Protein AF-A0A9D0IKJ6-F1 (afdb_monomer_lite)

Radius of gyration: 15.11 Å; chains: 1; bounding box: 27×23×39 Å

Sequence (46 aa):
DVNGRTKMYKNIVDGNHYMEAGMPESFNVLVKEIRSLGISLELEQD

Structure (mmCIF, N/CA/C/O backbone):
data_AF-A0A9D0IKJ6-F1
#
_entry.id   AF-A0A9D0IKJ6-F1
#
loop_
_atom_site.group_PDB
_atom_site.id
_atom_site.type_symbol
_atom_site.label_atom_id
_atom_site.label_alt_id
_atom_site.label_comp_id
_atom_site.label_asym_id
_atom_site.label_entity_id
_atom_site.label_seq_id
_atom_site.pdbx_PDB_ins_code
_atom_site.Cartn_x
_atom_site.Cartn_y
_atom_site.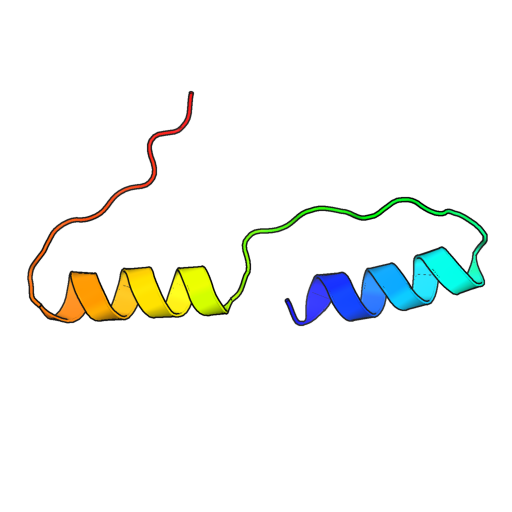Cartn_z
_atom_site.occupancy
_atom_site.B_iso_or_equiv
_atom_site.auth_seq_id
_atom_site.auth_comp_id
_atom_site.auth_asym_id
_atom_site.auth_atom_id
_atom_site.pdbx_PDB_model_num
ATOM 1 N N . ASP A 1 1 ? 5.508 -2.554 -2.233 1.00 63.78 1 ASP A N 1
ATOM 2 C C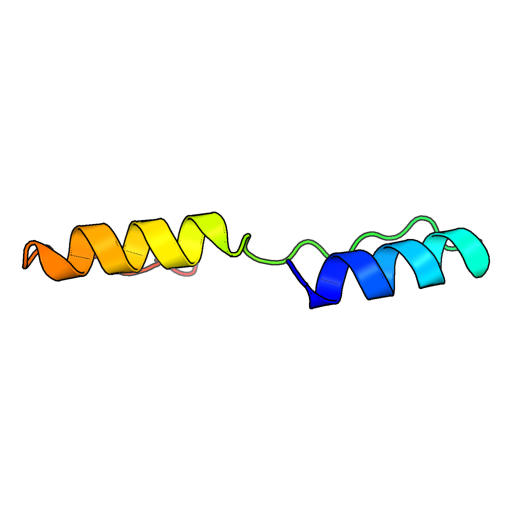A . ASP A 1 1 ? 4.985 -2.592 -3.603 1.00 63.78 1 ASP A CA 1
ATOM 3 C C . ASP A 1 1 ? 5.531 -3.815 -4.333 1.00 63.78 1 ASP A C 1
ATOM 5 O O . ASP A 1 1 ? 6.676 -3.836 -4.777 1.00 63.78 1 ASP A O 1
ATOM 9 N N . VAL A 1 2 ? 4.760 -4.902 -4.340 1.00 66.81 2 VAL A N 1
ATOM 10 C CA . VAL A 1 2 ? 5.164 -6.140 -5.025 1.00 66.81 2 VAL A CA 1
ATOM 11 C C . VAL A 1 2 ? 5.095 -5.955 -6.546 1.00 66.81 2 VAL A C 1
ATOM 13 O O . VAL A 1 2 ? 5.968 -6.454 -7.251 1.00 66.81 2 VAL A O 1
ATOM 16 N N . ASN A 1 3 ? 4.136 -5.164 -7.034 1.00 69.62 3 ASN A N 1
ATOM 17 C CA . ASN A 1 3 ? 3.907 -4.927 -8.459 1.00 69.62 3 ASN A CA 1
ATOM 18 C C . ASN A 1 3 ? 4.876 -3.886 -9.043 1.00 69.62 3 ASN A C 1
ATOM 20 O O . ASN A 1 3 ? 5.412 -4.090 -10.133 1.00 69.62 3 ASN A O 1
ATOM 24 N N . GLY A 1 4 ? 5.159 -2.809 -8.307 1.00 75.44 4 GLY A N 1
ATOM 25 C CA . GLY A 1 4 ? 6.077 -1.752 -8.731 1.00 75.44 4 GLY A CA 1
ATOM 26 C C . GLY A 1 4 ? 7.519 -2.222 -8.868 1.00 75.44 4 GLY A C 1
ATOM 27 O O . GLY A 1 4 ? 8.192 -1.804 -9.801 1.00 75.44 4 GLY A O 1
ATOM 28 N N . ARG A 1 5 ? 7.990 -3.167 -8.039 1.00 79.06 5 ARG A N 1
ATOM 29 C CA . ARG A 1 5 ? 9.344 -3.740 -8.195 1.00 79.06 5 ARG A CA 1
ATOM 30 C C . ARG A 1 5 ? 9.488 -4.511 -9.504 1.00 79.06 5 ARG A C 1
ATOM 32 O O . ARG A 1 5 ? 10.460 -4.304 -10.220 1.00 79.06 5 ARG A O 1
ATOM 39 N N . THR A 1 6 ? 8.514 -5.353 -9.851 1.00 78.00 6 THR A N 1
ATOM 40 C CA . THR A 1 6 ? 8.529 -6.103 -11.119 1.00 78.00 6 THR A CA 1
ATOM 41 C C . THR A 1 6 ? 8.488 -5.162 -12.324 1.00 78.00 6 THR A C 1
ATOM 43 O O . THR A 1 6 ? 9.255 -5.346 -13.269 1.00 78.00 6 THR A O 1
ATOM 46 N N . LYS A 1 7 ? 7.647 -4.118 -12.278 1.00 76.50 7 LYS A N 1
ATOM 47 C CA . LYS A 1 7 ? 7.596 -3.087 -13.326 1.00 76.50 7 LYS A CA 1
ATOM 48 C C . LYS A 1 7 ? 8.896 -2.289 -13.416 1.00 76.50 7 LYS A C 1
ATOM 50 O O . LYS A 1 7 ? 9.371 -2.054 -14.516 1.00 76.50 7 LYS A O 1
ATOM 55 N N . MET A 1 8 ? 9.508 -1.943 -12.285 1.00 80.00 8 MET A N 1
ATOM 56 C CA . MET A 1 8 ? 10.787 -1.235 -12.243 1.00 80.00 8 MET A CA 1
ATOM 57 C C . MET A 1 8 ? 11.908 -2.057 -12.889 1.00 80.00 8 MET A C 1
ATOM 59 O O . MET A 1 8 ? 12.640 -1.527 -13.717 1.00 80.00 8 MET A O 1
ATOM 63 N N . TYR A 1 9 ? 12.009 -3.355 -12.578 1.00 79.62 9 TYR A N 1
ATOM 64 C CA . TYR A 1 9 ? 12.977 -4.239 -13.236 1.00 79.62 9 TYR A CA 1
ATOM 65 C C . TYR A 1 9 ? 12.766 -4.285 -14.749 1.00 79.62 9 TYR A C 1
ATOM 67 O O . TYR A 1 9 ? 13.726 -4.144 -15.500 1.00 79.62 9 TYR A O 1
ATOM 75 N N . LYS A 1 10 ? 11.516 -4.431 -15.200 1.00 80.81 10 LYS A N 1
ATOM 76 C CA . LYS A 1 10 ? 11.184 -4.420 -16.627 1.00 80.81 10 LYS A CA 1
ATOM 77 C C . LYS A 1 10 ? 11.561 -3.092 -17.293 1.00 80.81 10 LYS A C 1
ATOM 79 O O . LYS A 1 10 ? 12.201 -3.098 -18.331 1.00 80.81 10 LYS A O 1
ATOM 84 N N . ASN A 1 11 ? 11.250 -1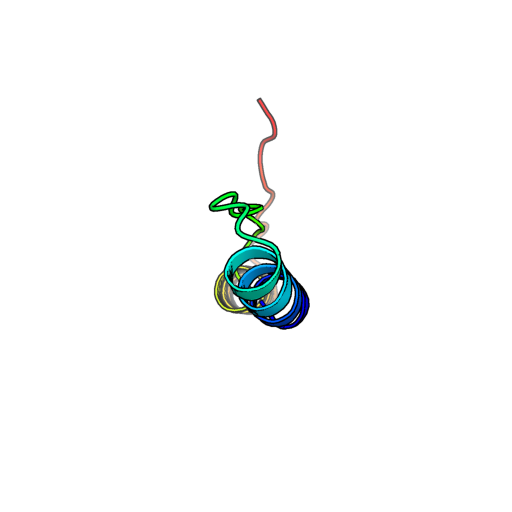.972 -16.654 1.00 78.81 11 ASN A N 1
ATOM 85 C CA . ASN A 1 11 ? 11.544 -0.627 -17.141 1.00 78.81 11 ASN A CA 1
ATOM 86 C C . ASN A 1 11 ? 13.057 -0.351 -17.243 1.00 78.81 11 ASN A C 1
ATOM 88 O O . ASN A 1 11 ? 13.511 0.233 -18.225 1.00 78.81 11 ASN A O 1
ATOM 92 N N . ILE A 1 12 ? 13.850 -0.842 -16.283 1.00 80.31 12 ILE A N 1
ATOM 93 C CA . ILE A 1 12 ? 15.320 -0.787 -16.335 1.00 80.31 12 ILE A CA 1
ATOM 94 C C . I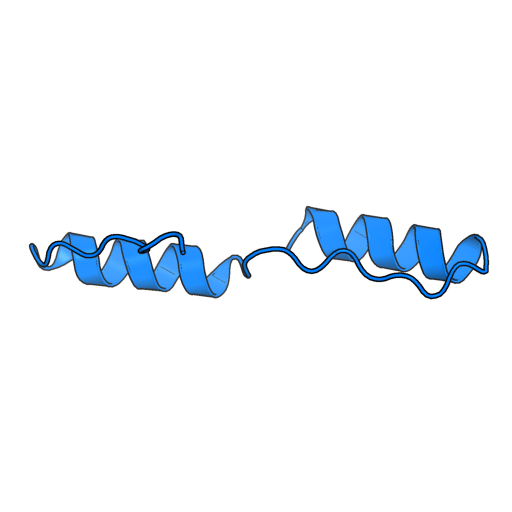LE A 1 12 ? 15.863 -1.617 -17.510 1.00 80.31 12 ILE A C 1
ATOM 96 O O . ILE A 1 12 ? 16.786 -1.171 -18.186 1.00 80.31 12 ILE A O 1
ATOM 100 N N . VAL A 1 13 ? 15.294 -2.801 -17.769 1.00 82.44 13 VAL A N 1
ATOM 101 C CA . VAL A 1 13 ? 15.698 -3.677 -18.887 1.00 82.44 13 VAL A CA 1
ATOM 102 C C . VAL A 1 13 ? 15.277 -3.103 -20.245 1.00 82.44 13 VAL A C 1
ATOM 104 O O . VAL A 1 13 ? 16.055 -3.157 -21.193 1.00 82.44 13 VAL A O 1
ATOM 107 N N . ASP A 1 14 ? 14.090 -2.503 -20.327 1.00 82.12 14 ASP A N 1
ATOM 108 C CA . ASP A 1 14 ? 13.518 -1.924 -21.549 1.00 82.12 14 ASP A CA 1
ATOM 109 C C . ASP A 1 14 ? 14.082 -0.518 -21.870 1.00 82.12 14 ASP A C 1
ATOM 111 O O . ASP A 1 14 ? 13.675 0.106 -22.849 1.00 82.12 14 ASP A O 1
ATOM 115 N N . GLY A 1 15 ? 15.008 0.010 -21.055 1.00 78.88 15 GLY A N 1
ATOM 116 C CA . GLY A 1 15 ? 15.625 1.335 -21.237 1.00 78.88 15 GLY A CA 1
ATOM 117 C C . GLY A 1 15 ? 14.696 2.525 -20.952 1.00 78.88 15 GLY A C 1
ATOM 118 O O . GLY A 1 15 ? 15.063 3.673 -21.196 1.00 78.88 15 GLY A O 1
ATOM 119 N N . ASN A 1 16 ? 13.499 2.271 -20.418 1.00 72.94 16 ASN A N 1
ATOM 120 C CA . ASN A 1 16 ? 12.529 3.290 -20.036 1.00 72.94 16 ASN A CA 1
ATOM 121 C C . ASN A 1 16 ? 12.670 3.602 -18.546 1.00 72.94 16 ASN A C 1
ATOM 123 O O . ASN A 1 16 ? 12.159 2.880 -17.700 1.00 72.94 16 ASN A O 1
ATOM 127 N N . HIS A 1 17 ? 13.303 4.719 -18.197 1.00 69.25 17 HIS A N 1
ATOM 128 C CA . HIS A 1 17 ? 13.505 5.143 -16.803 1.00 69.25 17 HIS A CA 1
ATOM 129 C C . HIS A 1 17 ? 12.256 5.764 -16.150 1.00 69.25 17 HIS A C 1
ATOM 131 O O . HIS A 1 17 ? 12.356 6.725 -15.390 1.00 69.25 17 HIS A O 1
ATOM 137 N N . TYR A 1 18 ? 11.069 5.238 -16.449 1.00 71.50 18 TYR A N 1
ATOM 138 C CA . TYR A 1 18 ? 9.827 5.686 -15.829 1.00 71.50 18 TYR A CA 1
ATOM 139 C C . TYR A 1 18 ? 9.494 4.813 -14.619 1.00 71.50 18 TYR A C 1
ATOM 141 O O . TYR A 1 18 ? 9.597 3.586 -14.671 1.00 71.50 18 TYR A O 1
ATOM 149 N N . MET A 1 19 ? 9.079 5.437 -13.523 1.00 67.38 19 MET A N 1
ATOM 150 C CA . MET A 1 19 ? 8.609 4.748 -12.327 1.00 67.38 19 MET A CA 1
ATOM 151 C C . MET A 1 19 ? 7.137 5.089 -12.130 1.00 67.38 19 MET A C 1
ATOM 153 O O . MET A 1 19 ? 6.785 6.254 -11.968 1.00 67.38 19 MET A O 1
ATOM 157 N N . GLU A 1 20 ? 6.276 4.074 -12.130 1.00 68.00 20 GLU A N 1
ATOM 158 C CA . GLU A 1 20 ? 4.900 4.252 -11.672 1.00 68.00 20 GLU A CA 1
ATOM 159 C C . GLU A 1 20 ? 4.915 4.342 -10.146 1.00 68.00 20 GLU A C 1
ATOM 161 O O . GLU A 1 20 ? 5.173 3.356 -9.453 1.00 68.00 20 GLU A O 1
ATOM 166 N N . ALA A 1 21 ? 4.678 5.543 -9.624 1.00 69.12 21 ALA A N 1
ATOM 167 C CA . ALA A 1 21 ? 4.516 5.754 -8.197 1.00 69.12 21 ALA A CA 1
ATOM 168 C C . ALA A 1 21 ? 3.148 5.209 -7.757 1.00 69.12 21 ALA A C 1
ATOM 170 O O . ALA A 1 21 ? 2.105 5.751 -8.115 1.00 69.12 21 ALA A O 1
ATOM 171 N N . GLY A 1 22 ? 3.161 4.117 -6.995 1.00 77.62 22 GLY A N 1
ATOM 172 C CA . GLY A 1 22 ? 1.993 3.577 -6.303 1.00 77.62 22 GLY A CA 1
ATOM 173 C C . GLY A 1 22 ? 2.068 3.815 -4.795 1.00 77.62 22 GLY A C 1
ATOM 174 O O . GLY A 1 22 ? 3.124 4.138 -4.247 1.00 77.62 22 GLY A O 1
ATOM 175 N N . MET A 1 23 ? 0.946 3.615 -4.103 1.00 82.94 23 MET A N 1
ATOM 176 C CA . MET A 1 23 ? 0.915 3.648 -2.641 1.00 82.94 23 MET A CA 1
ATOM 177 C C . MET A 1 23 ? 1.762 2.499 -2.057 1.00 82.94 23 MET A C 1
ATOM 179 O O . MET A 1 23 ? 1.556 1.338 -2.424 1.00 82.94 23 MET A O 1
ATOM 183 N N . PRO A 1 24 ? 2.706 2.772 -1.137 1.00 83.81 24 PRO A N 1
ATOM 184 C CA . PRO A 1 24 ? 3.482 1.720 -0.492 1.00 83.81 24 PRO A CA 1
ATOM 185 C C . PRO A 1 24 ? 2.603 0.787 0.348 1.00 83.81 24 PRO A C 1
ATOM 187 O O . PRO A 1 24 ? 1.729 1.232 1.085 1.00 83.81 24 PRO A O 1
ATOM 190 N N . GLU A 1 25 ? 2.904 -0.513 0.330 1.00 82.88 25 GLU A N 1
ATOM 191 C CA . GLU A 1 25 ? 2.166 -1.495 1.143 1.00 82.88 25 GLU A CA 1
ATOM 192 C C . GLU A 1 25 ? 2.267 -1.201 2.650 1.00 82.88 25 GLU A C 1
ATOM 194 O O . GLU A 1 25 ? 1.318 -1.427 3.392 1.00 82.88 25 GLU A O 1
ATOM 199 N N . SER A 1 26 ? 3.389 -0.633 3.106 1.00 88.75 26 SER A N 1
ATOM 200 C CA . SER A 1 26 ? 3.569 -0.206 4.500 1.00 88.75 26 SER A CA 1
ATOM 201 C C . SER A 1 26 ? 2.552 0.851 4.930 1.00 88.75 26 SER A C 1
ATOM 203 O O . SER A 1 26 ? 2.102 0.837 6.071 1.00 88.75 26 SER A O 1
ATOM 205 N N . PHE A 1 27 ? 2.145 1.737 4.020 1.00 89.06 27 PHE A N 1
ATOM 206 C CA . PHE A 1 27 ? 1.108 2.725 4.296 1.00 89.06 27 PHE A CA 1
ATOM 207 C C . PHE A 1 27 ? -0.263 2.056 4.466 1.00 89.06 27 PHE A C 1
ATOM 209 O O . PHE A 1 27 ? -1.009 2.382 5.384 1.00 89.06 27 PHE A O 1
ATOM 216 N N . ASN A 1 28 ? -0.570 1.055 3.637 1.00 86.94 28 ASN A N 1
ATOM 217 C CA . ASN A 1 28 ? -1.799 0.269 3.755 1.00 86.94 28 ASN A CA 1
ATOM 218 C C . ASN A 1 28 ? -1.873 -0.491 5.095 1.00 86.94 28 ASN A C 1
ATOM 220 O O . ASN A 1 28 ? -2.943 -0.595 5.696 1.00 86.94 28 ASN A O 1
ATOM 224 N N . VAL A 1 29 ? -0.736 -0.998 5.586 1.00 91.06 29 VAL A N 1
ATOM 225 C CA . VAL A 1 29 ? -0.631 -1.616 6.919 1.00 91.06 29 VAL A CA 1
ATOM 226 C C . VAL A 1 29 ? -0.913 -0.590 8.014 1.00 91.06 29 VAL A C 1
ATOM 228 O O . VAL A 1 29 ? -1.788 -0.829 8.840 1.00 91.06 29 VAL A O 1
ATOM 231 N N . LEU A 1 30 ? -0.265 0.576 7.967 1.00 91.88 30 LEU A N 1
ATOM 232 C CA . LEU A 1 30 ? -0.457 1.642 8.953 1.00 91.88 30 LEU A CA 1
ATOM 233 C C . LEU A 1 30 ? -1.924 2.092 9.053 1.00 91.88 30 LEU A C 1
ATOM 235 O O . LEU A 1 30 ? -2.470 2.218 10.147 1.00 91.88 30 LEU A O 1
ATOM 239 N N . VAL A 1 31 ? -2.598 2.287 7.915 1.00 90.75 31 VAL A N 1
ATOM 240 C CA . VAL A 1 31 ? -4.024 2.660 7.894 1.00 90.75 31 VAL A CA 1
ATOM 241 C C . VAL A 1 31 ? -4.886 1.585 8.565 1.00 90.75 31 VAL A C 1
ATOM 243 O O . VAL A 1 31 ? -5.801 1.910 9.323 1.00 90.75 31 VAL A O 1
ATOM 246 N N . LYS A 1 32 ? -4.599 0.300 8.325 1.00 90.00 32 LYS A N 1
ATOM 247 C CA . LYS A 1 32 ? -5.318 -0.813 8.965 1.00 90.00 32 LYS A CA 1
ATOM 248 C C . LYS A 1 32 ? -5.052 -0.884 10.468 1.00 90.00 32 LYS A C 1
ATOM 250 O O . LYS A 1 32 ? -5.991 -1.120 11.223 1.00 90.00 32 LYS A O 1
ATOM 255 N N . GLU A 1 33 ? -3.814 -0.656 10.901 1.00 93.50 33 GLU A N 1
ATOM 256 C CA . GLU A 1 33 ? -3.443 -0.630 12.319 1.00 93.50 33 GLU A CA 1
ATOM 257 C C . GLU A 1 33 ? -4.193 0.474 13.064 1.00 93.50 33 GLU A C 1
ATOM 259 O O . GLU A 1 33 ? -4.812 0.210 14.091 1.00 93.50 33 GLU A O 1
ATOM 264 N N . ILE A 1 34 ? -4.245 1.68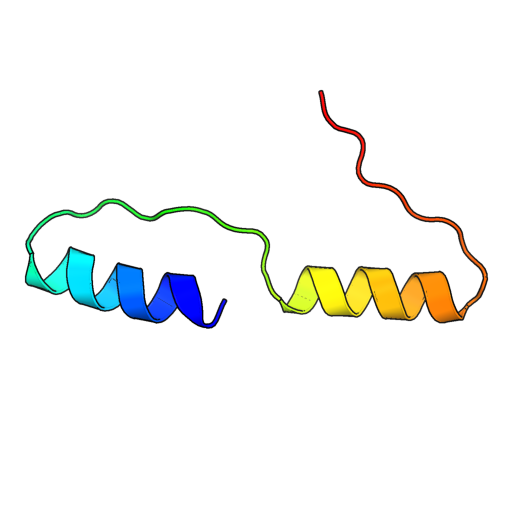6 12.514 1.00 92.88 34 ILE A N 1
ATOM 265 C CA . ILE A 1 34 ? -4.965 2.793 13.151 1.00 92.88 34 ILE A CA 1
ATOM 266 C C . ILE A 1 34 ? -6.484 2.544 13.156 1.00 92.88 34 ILE A C 1
ATOM 268 O O . ILE A 1 34 ? -7.140 2.766 14.174 1.00 92.88 34 ILE A O 1
ATOM 272 N N . ARG A 1 35 ? -7.049 1.991 12.073 1.00 89.94 35 ARG A N 1
ATOM 273 C CA . ARG A 1 35 ? -8.467 1.582 12.037 1.00 89.94 35 ARG A CA 1
ATOM 274 C C . ARG A 1 35 ? -8.798 0.493 13.058 1.00 89.94 35 ARG A C 1
ATOM 276 O O . ARG A 1 35 ? -9.903 0.486 13.593 1.00 89.94 35 ARG A O 1
ATOM 283 N N . SER A 1 36 ? -7.853 -0.396 13.374 1.00 92.12 36 SER A N 1
ATOM 284 C CA . SER A 1 36 ? -8.044 -1.430 14.404 1.00 92.12 36 SER A CA 1
ATOM 285 C C . SER A 1 36 ? -8.218 -0.854 15.814 1.00 92.12 36 SER A C 1
ATOM 287 O O . SER A 1 36 ? -8.834 -1.491 16.665 1.00 92.12 36 SER A O 1
ATOM 289 N N . LEU A 1 37 ? -7.755 0.381 16.039 1.00 95.00 37 LEU A N 1
ATOM 290 C CA . LEU A 1 37 ? -7.946 1.128 17.284 1.00 95.00 37 LEU A CA 1
ATOM 291 C C . LEU A 1 37 ? -9.320 1.822 17.365 1.00 95.00 37 LEU A C 1
ATOM 293 O O . LEU A 1 37 ? -9.589 2.527 18.334 1.00 95.00 37 LEU A O 1
ATOM 297 N N . GLY A 1 38 ? -10.188 1.654 16.360 1.00 92.19 38 GLY A N 1
ATOM 298 C CA . GLY A 1 38 ? -11.488 2.329 16.279 1.00 92.19 38 GLY A CA 1
ATOM 299 C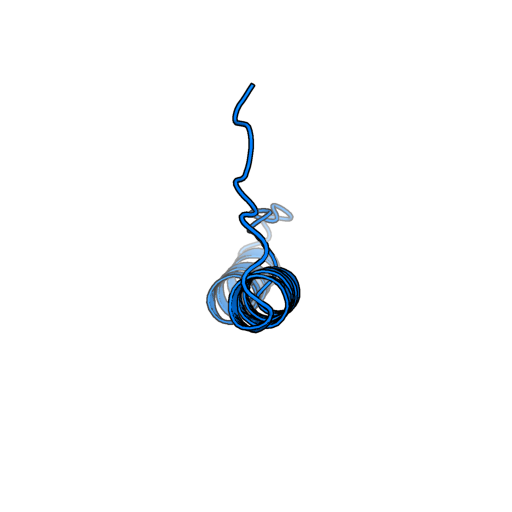 C . GLY A 1 38 ? -11.409 3.776 15.784 1.00 92.19 38 GLY A C 1
ATOM 300 O O . GLY A 1 38 ? -12.386 4.515 15.889 1.00 92.19 38 GLY A O 1
ATOM 301 N N . ILE A 1 39 ? -10.262 4.192 15.242 1.00 92.88 39 ILE A N 1
ATOM 302 C CA . ILE A 1 39 ? -10.057 5.529 14.679 1.00 92.88 39 ILE A CA 1
ATOM 303 C C . ILE A 1 39 ? -10.413 5.493 13.187 1.00 92.88 39 ILE A C 1
ATOM 305 O O . ILE A 1 39 ? -9.846 4.706 12.426 1.00 92.88 39 ILE A O 1
ATOM 309 N N . SER A 1 40 ? -11.345 6.348 12.754 1.00 87.31 40 SER A N 1
ATOM 310 C CA . SER A 1 40 ? -11.677 6.482 11.331 1.00 87.31 40 SER A CA 1
ATOM 311 C C . SER A 1 40 ? -10.607 7.305 10.614 1.00 87.31 40 SER A C 1
ATOM 313 O O . SER A 1 40 ? -10.337 8.443 10.989 1.00 87.31 40 SER A O 1
ATOM 315 N N . LEU A 1 41 ? -9.999 6.715 9.587 1.00 86.19 41 LEU A N 1
ATOM 316 C CA . LEU A 1 41 ? -9.047 7.366 8.690 1.00 86.19 41 LEU A CA 1
ATOM 317 C C . LEU A 1 41 ? -9.477 7.116 7.253 1.00 86.19 41 LEU A C 1
ATOM 319 O O . LEU A 1 41 ? -9.621 5.958 6.839 1.00 86.19 41 LEU A O 1
ATOM 323 N N . GLU A 1 42 ? -9.619 8.192 6.494 1.00 85.00 42 GLU A N 1
ATOM 324 C CA . GLU A 1 42 ? -9.936 8.189 5.071 1.00 85.00 42 GLU A CA 1
ATOM 325 C C . GLU A 1 42 ? -8.906 9.036 4.326 1.00 85.00 42 GLU A C 1
ATOM 327 O O . GLU A 1 42 ? -8.330 9.972 4.878 1.00 85.00 42 GLU A O 1
ATOM 332 N N . LEU A 1 43 ? -8.621 8.641 3.089 1.00 83.38 43 LEU A N 1
ATOM 333 C CA . LEU A 1 43 ? -7.771 9.415 2.196 1.00 83.38 43 LEU A CA 1
ATOM 334 C C . LEU A 1 43 ? -8.659 10.453 1.520 1.00 83.38 43 LEU A C 1
ATOM 336 O O . LEU A 1 43 ? -9.547 10.069 0.758 1.00 83.38 43 LEU A O 1
ATOM 340 N N . GLU A 1 44 ? -8.423 11.735 1.782 1.00 83.56 44 GLU A N 1
ATOM 341 C CA . GLU A 1 44 ? -8.998 12.791 0.951 1.00 83.56 44 GLU A CA 1
ATOM 342 C C . GLU A 1 44 ? -8.359 12.732 -0.443 1.00 83.56 44 GLU A C 1
ATOM 344 O O . GLU A 1 44 ? -7.141 12.593 -0.586 1.00 83.56 44 GLU A O 1
ATOM 349 N N . GLN A 1 45 ? -9.206 12.765 -1.470 1.00 74.19 45 GLN A N 1
ATOM 350 C CA . GLN A 1 45 ? -8.794 12.956 -2.856 1.00 74.19 45 GLN A CA 1
ATOM 351 C C . GLN A 1 45 ? -9.101 14.408 -3.222 1.00 74.19 45 GLN A C 1
ATOM 353 O O . GLN A 1 45 ? -10.276 14.774 -3.249 1.00 74.19 45 GLN A O 1
ATOM 358 N N . ASP A 1 46 ? -8.057 15.195 -3.482 1.00 56.22 46 ASP A N 1
ATOM 359 C CA . ASP A 1 46 ? -8.155 16.483 -4.184 1.00 56.22 46 ASP A CA 1
ATOM 360 C C . ASP A 1 46 ? -8.252 16.274 -5.705 1.00 56.22 46 ASP A C 1
ATOM 362 O O . ASP A 1 46 ? -7.539 15.380 -6.231 1.00 56.22 46 ASP A O 1
#

pLDDT: mean 81.1, std 9.09, range [56.22, 95.0]

Foldseek 3Di:
DVVQVVVCVVCVVVVNNDGDDDDDVVVVVVCVVCVVVVDDDDDDDD

Secondary structure (DSSP, 8-state):
-HHHHHHHHHHHHTT---------HHHHHHHHHHHHTT--------